Protein AF-A0A2M7G3C9-F1 (afdb_monomer_lite)

Organism: NCBI:txid2014261

Structure (mmCIF, N/CA/C/O backbone):
data_AF-A0A2M7G3C9-F1
#
_entry.id   AF-A0A2M7G3C9-F1
#
loop_
_atom_site.group_PDB
_atom_site.id
_atom_site.type_symbol
_atom_site.label_atom_id
_atom_site.label_alt_id
_atom_site.label_comp_id
_atom_site.label_asym_id
_atom_site.label_entity_id
_atom_site.label_seq_id
_atom_site.pdbx_PDB_ins_code
_atom_site.Cartn_x
_atom_site.Cartn_y
_atom_site.Cartn_z
_atom_site.occupancy
_atom_site.B_iso_or_equiv
_atom_site.auth_seq_id
_atom_site.auth_comp_id
_atom_site.auth_asym_id
_atom_site.auth_atom_id
_atom_site.pdbx_PDB_model_num
ATOM 1 N N . MET A 1 1 ? -23.047 45.038 10.889 1.00 50.91 1 MET A N 1
ATOM 2 C CA . MET A 1 1 ? -22.046 44.069 11.397 1.00 50.91 1 MET A CA 1
ATOM 3 C C . MET A 1 1 ? -22.595 42.627 11.400 1.00 50.91 1 MET A C 1
ATOM 5 O O . MET A 1 1 ? -22.766 42.050 12.459 1.00 50.91 1 MET A O 1
ATOM 9 N N . LYS A 1 2 ? -22.899 42.027 10.232 1.00 55.53 2 LYS A N 1
ATOM 10 C CA . LYS A 1 2 ? -23.468 40.653 10.129 1.00 55.53 2 LYS A CA 1
ATOM 11 C C . LYS A 1 2 ? -22.644 39.675 9.264 1.00 55.53 2 LYS A C 1
ATOM 13 O O . LYS A 1 2 ? -23.063 38.545 9.064 1.00 55.53 2 LYS A O 1
ATOM 18 N N . ARG A 1 3 ? -21.483 40.092 8.736 1.00 57.25 3 ARG A N 1
ATOM 19 C CA . ARG A 1 3 ? -20.670 39.286 7.793 1.00 57.25 3 ARG A CA 1
ATOM 20 C C . ARG A 1 3 ? -19.604 38.404 8.461 1.00 57.25 3 ARG A C 1
ATOM 22 O O . ARG A 1 3 ? -19.104 37.483 7.830 1.00 57.25 3 ARG A O 1
ATOM 29 N N . LEU A 1 4 ? -19.295 38.659 9.733 1.00 57.72 4 LEU A N 1
ATOM 30 C CA . LEU A 1 4 ? -18.281 37.929 10.498 1.00 57.72 4 LEU A CA 1
ATOM 31 C C . LEU A 1 4 ? -18.570 36.417 10.670 1.00 57.72 4 LEU A C 1
ATOM 33 O O . LEU A 1 4 ? -17.645 35.637 10.460 1.00 57.72 4 LEU A O 1
ATOM 37 N N . PRO A 1 5 ? -19.810 35.957 10.956 1.00 63.72 5 PRO A N 1
ATOM 38 C CA . PRO A 1 5 ? -20.069 34.520 11.087 1.00 63.72 5 PRO A CA 1
ATOM 39 C C . PRO A 1 5 ? -19.996 33.783 9.743 1.00 63.72 5 PRO A C 1
ATOM 41 O O . PRO A 1 5 ? -19.614 32.619 9.707 1.00 63.72 5 PRO A O 1
ATOM 44 N N . PHE A 1 6 ? -20.300 34.460 8.630 1.00 66.81 6 PHE A N 1
ATOM 45 C CA . PHE A 1 6 ? -20.267 33.847 7.301 1.00 66.81 6 PHE A CA 1
ATOM 46 C C . PHE A 1 6 ? -18.835 33.530 6.857 1.00 66.81 6 PHE A C 1
ATOM 48 O O . PHE A 1 6 ? -18.586 32.458 6.322 1.00 66.81 6 PHE A O 1
ATOM 55 N N . ILE A 1 7 ? -17.883 34.427 7.140 1.00 72.75 7 ILE A N 1
ATOM 56 C CA . ILE A 1 7 ? -16.461 34.214 6.830 1.00 72.75 7 ILE A CA 1
ATOM 57 C C . ILE A 1 7 ? -15.900 33.048 7.650 1.00 72.75 7 ILE A C 1
ATOM 59 O O . ILE A 1 7 ? -15.191 32.217 7.097 1.00 72.75 7 ILE A O 1
ATOM 63 N N . ILE A 1 8 ? -16.257 32.945 8.935 1.00 74.06 8 ILE A N 1
ATOM 64 C CA . ILE A 1 8 ? -15.802 31.850 9.805 1.00 74.06 8 ILE A CA 1
ATOM 65 C C . ILE A 1 8 ? -16.339 30.509 9.304 1.00 74.06 8 ILE A C 1
ATOM 67 O O . ILE A 1 8 ? -15.555 29.587 9.125 1.00 74.06 8 ILE A O 1
ATOM 71 N N . VAL A 1 9 ? -17.639 30.414 8.999 1.00 72.06 9 VAL A N 1
ATOM 72 C CA . VAL A 1 9 ? -18.236 29.181 8.459 1.00 72.06 9 VAL A CA 1
ATOM 73 C C . VAL A 1 9 ? -17.587 28.790 7.131 1.00 72.06 9 VAL A C 1
ATOM 75 O O . VAL A 1 9 ? -17.222 27.629 6.969 1.00 72.06 9 VAL A O 1
ATOM 78 N N . LEU A 1 10 ? -17.367 29.751 6.223 1.00 69.81 10 LEU A N 1
ATOM 79 C CA . LEU A 1 10 ? -16.708 29.495 4.940 1.00 69.81 10 LEU A CA 1
ATOM 80 C C . LEU A 1 10 ? -15.278 28.970 5.140 1.00 69.81 10 LEU A C 1
ATOM 82 O O . LEU A 1 10 ? -14.883 27.987 4.516 1.00 69.81 10 LEU A O 1
ATOM 86 N N . PHE A 1 11 ? -14.523 29.587 6.052 1.00 68.31 11 PHE A N 1
ATOM 87 C CA . PHE A 1 11 ? -13.148 29.204 6.370 1.00 68.31 11 PHE A CA 1
ATOM 88 C C . PHE A 1 11 ? -13.084 27.821 7.030 1.00 68.31 11 PHE A C 1
ATOM 90 O O . PHE A 1 11 ? -12.247 27.001 6.662 1.00 68.31 11 PHE A O 1
ATOM 97 N N . SER A 1 12 ? -14.019 27.511 7.934 1.00 62.47 12 SER A N 1
ATOM 98 C CA . SER A 1 12 ? -14.162 26.180 8.528 1.00 62.47 12 SER A CA 1
ATOM 99 C C . SER A 1 12 ? -14.488 25.126 7.471 1.00 62.47 12 SER A C 1
ATOM 101 O O . SER A 1 12 ? -13.833 24.090 7.436 1.00 62.47 12 SER A O 1
ATOM 103 N N . THR A 1 13 ? -15.427 25.390 6.555 1.00 62.78 13 THR A N 1
ATOM 104 C CA . THR A 1 13 ? -15.730 24.461 5.453 1.00 62.78 13 THR A CA 1
ATOM 105 C C . THR A 1 13 ? -14.560 24.290 4.487 1.00 62.78 13 THR A C 1
ATOM 107 O O . THR A 1 13 ? -14.349 23.188 3.990 1.00 62.78 13 THR A O 1
ATOM 110 N N . PHE A 1 14 ? -13.756 25.331 4.258 1.00 63.06 14 PHE A N 1
ATOM 111 C CA . PHE A 1 14 ? -12.581 25.263 3.387 1.00 63.06 14 PHE A CA 1
ATOM 112 C C . PHE A 1 14 ? -11.444 24.448 4.032 1.00 63.06 14 PHE A C 1
ATOM 114 O O . PHE A 1 14 ? -10.836 23.601 3.385 1.00 63.06 14 PHE A O 1
ATOM 121 N N . LEU A 1 15 ? -11.220 24.619 5.339 1.00 61.62 15 LEU A N 1
ATOM 122 C CA . LEU A 1 15 ? -10.234 23.845 6.102 1.00 61.62 15 LEU A CA 1
ATOM 123 C C . LEU A 1 15 ? -10.635 22.369 6.259 1.00 61.62 15 LEU A C 1
ATOM 125 O O . LEU A 1 15 ? -9.796 21.485 6.107 1.00 61.62 15 LEU A O 1
ATOM 129 N N . LEU A 1 16 ? -11.914 22.086 6.527 1.00 58.03 16 LEU A N 1
ATOM 130 C CA . LEU A 1 16 ? -12.423 20.715 6.677 1.00 58.03 16 LEU A CA 1
ATOM 131 C C . LEU A 1 16 ? -12.508 19.958 5.343 1.00 58.03 16 LEU A C 1
ATOM 133 O O . LEU A 1 16 ? -12.344 18.738 5.326 1.00 58.03 16 LEU A O 1
ATOM 137 N N . SER A 1 17 ? -12.733 20.653 4.225 1.00 57.38 17 SER A N 1
ATOM 138 C CA . SER A 1 17 ? -12.782 20.014 2.903 1.00 57.38 17 SER A CA 1
ATOM 139 C C . SER A 1 17 ? -11.394 19.638 2.377 1.00 57.38 17 SER A C 1
ATOM 141 O O . SER A 1 17 ? -11.264 18.590 1.744 1.00 57.38 17 SER A O 1
ATOM 143 N N . G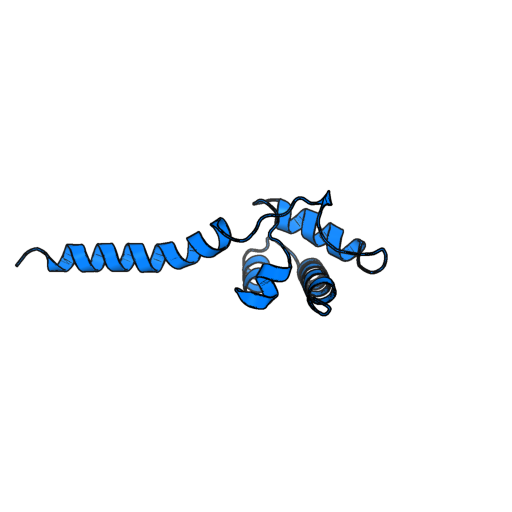LY A 1 18 ? -10.346 20.401 2.715 1.00 55.34 18 GLY A N 1
ATOM 144 C CA . GLY A 1 18 ? -8.966 20.112 2.304 1.00 55.34 18 GLY A CA 1
ATOM 145 C C . GLY A 1 18 ? -8.500 18.688 2.639 1.00 55.34 18 GLY A C 1
ATOM 146 O O . GLY A 1 18 ? -7.938 18.017 1.781 1.00 55.34 18 GLY A O 1
ATOM 147 N N . CYS A 1 19 ? -8.818 18.174 3.833 1.00 57.47 19 CYS A N 1
ATOM 148 C CA . CYS A 1 19 ? -8.370 16.843 4.273 1.00 57.47 19 CYS A CA 1
ATOM 149 C C . CYS A 1 19 ? -9.068 15.664 3.571 1.00 57.47 19 CYS A C 1
ATOM 151 O O . CYS A 1 19 ? -8.490 14.581 3.476 1.00 57.47 19 CYS A O 1
ATOM 153 N N . LEU A 1 20 ? -10.307 15.835 3.099 1.00 61.09 20 LEU A N 1
ATOM 154 C CA . LEU A 1 20 ? -11.049 14.776 2.398 1.00 61.09 20 LEU A CA 1
ATOM 155 C C . LEU A 1 20 ? -10.811 14.817 0.883 1.00 61.09 20 LEU A C 1
ATOM 157 O O . LEU A 1 20 ? -10.762 13.767 0.238 1.00 61.09 20 LEU A O 1
ATOM 161 N N . LEU A 1 21 ? -10.607 16.012 0.320 1.00 67.88 21 LEU A N 1
ATOM 162 C CA . LEU A 1 21 ? -10.370 16.201 -1.112 1.00 67.88 21 LEU A CA 1
ATOM 163 C C . LEU A 1 21 ? -9.052 15.567 -1.567 1.00 67.88 21 LEU A C 1
ATOM 165 O O . LEU A 1 21 ? -9.002 15.006 -2.658 1.00 67.88 21 LEU A O 1
ATOM 169 N N . THR A 1 22 ? -8.010 15.577 -0.732 1.00 69.50 22 THR A N 1
ATOM 170 C CA . THR A 1 22 ? -6.694 15.012 -1.076 1.00 69.50 22 THR A CA 1
ATOM 171 C C . THR A 1 22 ? -6.769 13.536 -1.473 1.00 69.50 22 THR A C 1
ATOM 173 O O . THR A 1 22 ? -6.201 13.141 -2.487 1.00 69.50 22 THR A O 1
ATOM 176 N N . TYR A 1 23 ? -7.522 12.716 -0.736 1.00 71.75 23 TYR A N 1
ATOM 177 C CA . TYR A 1 23 ? -7.677 11.294 -1.064 1.00 71.75 23 TYR A CA 1
ATOM 178 C C . TYR A 1 23 ? -8.649 11.061 -2.216 1.00 71.75 23 TYR A C 1
ATOM 180 O O . TYR A 1 23 ? -8.461 10.132 -3.004 1.00 71.75 23 TYR A O 1
ATOM 188 N N . PHE A 1 24 ? -9.665 11.919 -2.349 1.00 76.25 24 PHE A N 1
ATOM 189 C CA . PHE A 1 24 ? -10.582 11.876 -3.483 1.00 76.25 24 PHE A CA 1
ATOM 190 C C . PHE A 1 24 ? -9.831 12.124 -4.800 1.00 76.25 24 PHE A C 1
ATOM 192 O O . PHE A 1 24 ? -9.937 11.307 -5.715 1.00 76.25 24 PHE A O 1
ATOM 199 N N . PHE A 1 25 ? -8.974 13.148 -4.847 1.00 81.56 25 PHE A N 1
ATOM 200 C CA . PHE A 1 25 ? -8.161 13.510 -6.014 1.00 81.56 25 PHE A CA 1
ATOM 201 C C . PHE A 1 25 ? -6.829 12.766 -6.143 1.00 81.56 25 PHE A C 1
ATOM 203 O O . PHE A 1 25 ? -6.132 12.962 -7.136 1.00 81.56 25 PHE A O 1
ATOM 210 N N . ALA A 1 26 ? -6.470 11.896 -5.194 1.00 88.00 26 ALA A N 1
ATOM 211 C CA . ALA A 1 26 ? -5.284 11.058 -5.343 1.00 88.00 26 ALA A CA 1
ATOM 212 C C . ALA A 1 26 ? -5.350 10.267 -6.671 1.00 88.00 26 ALA A C 1
ATOM 214 O O . ALA A 1 26 ? -6.434 9.786 -7.029 1.00 88.00 26 ALA A O 1
ATOM 215 N N . PRO A 1 27 ? -4.236 10.114 -7.406 1.00 92.00 27 PRO A N 1
ATOM 216 C CA . PRO A 1 27 ? -4.221 9.402 -8.676 1.00 92.00 27 PRO A CA 1
ATOM 217 C C . PRO A 1 27 ? -4.700 7.971 -8.455 1.00 92.00 27 PRO A C 1
ATOM 219 O O . PRO A 1 27 ? -4.223 7.277 -7.557 1.00 92.00 27 PRO A O 1
ATOM 222 N N . LYS A 1 28 ? -5.692 7.553 -9.240 1.00 94.06 28 LYS A N 1
ATOM 223 C CA . LYS A 1 28 ? -6.279 6.219 -9.139 1.00 94.06 28 LYS A CA 1
ATOM 224 C C . LYS A 1 28 ? -5.634 5.289 -10.152 1.00 94.06 28 LYS A C 1
ATOM 226 O O . LYS A 1 28 ? -5.311 5.711 -11.258 1.00 94.06 28 LYS A O 1
ATOM 231 N N . ILE A 1 29 ? -5.479 4.029 -9.775 1.00 95.62 29 ILE A N 1
ATOM 232 C CA . ILE A 1 29 ? -4.842 3.003 -10.598 1.00 95.62 29 ILE A CA 1
ATOM 233 C C . ILE A 1 29 ? -5.692 1.733 -10.595 1.00 95.62 29 ILE A C 1
ATOM 235 O O . ILE A 1 29 ? -6.376 1.433 -9.614 1.00 95.62 29 ILE A O 1
ATOM 239 N N . ARG A 1 30 ? -5.704 0.985 -11.701 1.00 96.31 30 ARG A N 1
ATOM 240 C CA . ARG A 1 30 ? -6.366 -0.327 -11.733 1.00 96.31 30 ARG A CA 1
ATOM 241 C C . ARG A 1 30 ? -5.416 -1.368 -11.157 1.00 96.31 30 ARG A C 1
ATOM 243 O O . ARG A 1 30 ? -4.204 -1.247 -11.285 1.00 96.31 30 ARG A O 1
ATOM 250 N N . ALA A 1 31 ? -5.963 -2.443 -10.595 1.00 95.56 31 ALA A N 1
ATOM 251 C CA . ALA A 1 31 ? -5.150 -3.532 -10.048 1.00 95.56 31 ALA A CA 1
ATOM 252 C C . ALA A 1 31 ? -4.176 -4.145 -11.078 1.00 95.56 31 ALA A C 1
ATOM 254 O O . ALA A 1 31 ? -3.069 -4.532 -10.715 1.00 95.56 31 ALA A O 1
ATOM 255 N N . ALA A 1 32 ? -4.575 -4.196 -12.356 1.00 95.31 32 ALA A N 1
ATOM 256 C CA . ALA A 1 32 ? -3.749 -4.708 -13.452 1.00 95.31 32 ALA A CA 1
ATOM 257 C C . ALA A 1 32 ? -2.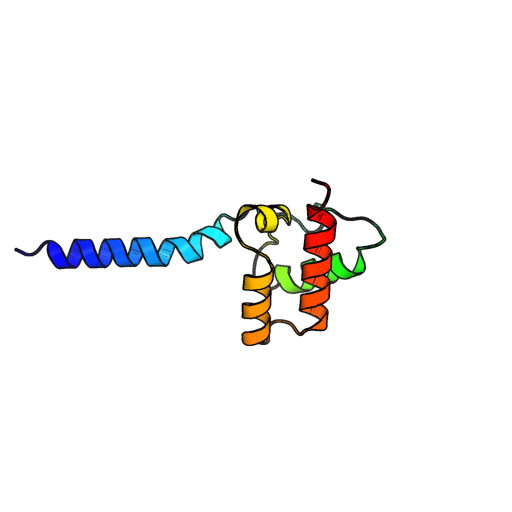539 -3.815 -13.778 1.00 95.31 32 ALA A C 1
ATOM 259 O O . ALA A 1 32 ? -1.523 -4.326 -14.234 1.00 95.31 32 ALA A O 1
ATOM 260 N N . ASP A 1 33 ? -2.641 -2.512 -13.503 1.00 96.62 33 ASP A N 1
ATOM 261 C CA . ASP A 1 33 ? -1.624 -1.516 -13.853 1.00 96.62 33 ASP A CA 1
ATOM 262 C C . ASP A 1 33 ? -0.660 -1.237 -12.685 1.00 96.62 33 ASP A C 1
ATOM 264 O O . ASP A 1 33 ? 0.286 -0.467 -12.822 1.00 96.62 33 ASP A O 1
ATOM 268 N N . LEU A 1 34 ? -0.897 -1.843 -11.515 1.00 95.81 34 LEU A N 1
ATOM 269 C CA . LEU A 1 34 ? -0.044 -1.667 -10.343 1.00 95.81 34 LEU A CA 1
ATOM 270 C C . LEU A 1 34 ? 1.378 -2.194 -10.606 1.00 95.81 34 LEU A C 1
ATOM 272 O O . LEU A 1 34 ? 1.520 -3.356 -11.013 1.00 95.81 34 LEU A O 1
ATOM 276 N N . PRO A 1 35 ? 2.427 -1.410 -10.292 1.00 95.31 35 PRO A N 1
ATOM 277 C CA . PRO A 1 35 ? 3.804 -1.847 -10.465 1.00 95.31 35 PRO A CA 1
ATOM 278 C C . PRO A 1 35 ? 4.115 -3.038 -9.557 1.00 95.31 35 PRO A C 1
ATOM 280 O O . PRO A 1 35 ? 3.505 -3.220 -8.497 1.00 95.31 35 PRO A O 1
ATOM 283 N N . GLY A 1 36 ? 5.061 -3.863 -9.987 1.00 92.88 36 GLY A N 1
ATOM 284 C CA . GLY A 1 36 ? 5.608 -4.946 -9.185 1.00 92.88 36 GLY A CA 1
ATOM 285 C C . GLY A 1 36 ? 6.221 -6.061 -10.018 1.00 92.88 36 GLY A C 1
ATOM 286 O O . GLY A 1 36 ? 6.092 -6.092 -11.239 1.00 92.88 36 GLY A O 1
ATOM 287 N N . ASN A 1 37 ? 6.900 -6.971 -9.332 1.00 93.69 37 ASN A N 1
ATOM 288 C CA . ASN A 1 37 ? 7.490 -8.180 -9.893 1.00 93.69 37 ASN A CA 1
ATOM 289 C C . ASN A 1 37 ? 7.165 -9.373 -8.973 1.00 93.69 37 ASN A C 1
ATOM 291 O O . ASN A 1 37 ? 6.491 -9.212 -7.952 1.00 93.69 37 ASN A O 1
ATOM 295 N N . GLU A 1 38 ? 7.651 -10.565 -9.318 1.00 94.75 38 GLU A N 1
ATOM 296 C CA . GLU A 1 38 ? 7.352 -11.791 -8.568 1.00 94.75 38 GLU A CA 1
ATOM 297 C C . GLU A 1 38 ? 7.758 -11.737 -7.086 1.00 94.75 38 GLU A C 1
ATOM 299 O O . GLU A 1 38 ? 7.093 -12.365 -6.262 1.00 94.75 38 GLU A O 1
ATOM 304 N N . SER A 1 39 ? 8.797 -10.977 -6.714 1.00 95.62 39 SER A N 1
ATOM 305 C CA . SER A 1 39 ? 9.298 -10.955 -5.333 1.00 95.62 39 SER A CA 1
ATOM 306 C C . SER A 1 39 ? 8.397 -10.194 -4.359 1.00 95.62 39 SER A C 1
ATOM 308 O O . SER A 1 39 ? 8.466 -10.460 -3.163 1.00 95.62 39 SER A O 1
ATOM 310 N N . ILE A 1 40 ? 7.537 -9.299 -4.860 1.00 96.50 40 ILE A N 1
ATOM 311 C CA . ILE A 1 40 ? 6.614 -8.474 -4.054 1.00 96.50 40 ILE A CA 1
ATOM 312 C C . ILE A 1 40 ? 5.136 -8.729 -4.378 1.00 96.50 40 ILE A C 1
ATOM 314 O O . ILE A 1 40 ? 4.242 -7.974 -3.986 1.00 96.50 40 ILE A O 1
ATOM 318 N N . GLU A 1 41 ? 4.853 -9.793 -5.130 1.00 96.56 41 GLU A N 1
ATOM 319 C CA . GLU A 1 41 ? 3.503 -10.116 -5.596 1.00 96.56 41 GLU A CA 1
ATOM 320 C C . GLU A 1 41 ? 2.559 -10.461 -4.432 1.00 96.56 41 GLU A C 1
ATOM 322 O O . GLU A 1 41 ? 1.356 -10.189 -4.486 1.00 96.56 41 GLU A O 1
ATOM 327 N N . LYS A 1 42 ? 3.088 -11.036 -3.346 1.00 97.56 42 LYS A N 1
ATOM 328 C CA . LYS A 1 42 ? 2.297 -11.354 -2.152 1.00 97.56 42 LYS A CA 1
ATOM 329 C C . LYS A 1 42 ? 1.802 -10.075 -1.475 1.00 97.56 42 LYS A C 1
ATOM 331 O O . LYS A 1 42 ? 0.619 -9.960 -1.160 1.00 97.56 42 LYS A O 1
ATOM 336 N N . GLU A 1 43 ? 2.686 -9.109 -1.290 1.00 98.31 43 GLU A N 1
ATOM 337 C CA . GLU A 1 43 ? 2.418 -7.820 -0.668 1.00 98.31 43 GLU A CA 1
ATOM 338 C C . GLU A 1 43 ? 1.488 -6.976 -1.552 1.00 98.31 43 GLU A C 1
ATOM 340 O O . GLU A 1 43 ? 0.501 -6.417 -1.064 1.00 98.31 43 GLU A O 1
ATOM 345 N N . LYS A 1 44 ? 1.711 -6.990 -2.875 1.00 97.81 44 LYS A N 1
ATOM 346 C CA . LYS A 1 44 ? 0.820 -6.377 -3.873 1.00 97.81 44 LYS A CA 1
ATOM 347 C C . LYS A 1 44 ? -0.611 -6.908 -3.769 1.00 97.81 44 LYS A C 1
ATOM 349 O O . LYS A 1 44 ? -1.563 -6.127 -3.806 1.00 97.81 44 LYS A O 1
ATOM 354 N N . LYS A 1 45 ? -0.793 -8.223 -3.601 1.00 97.88 45 LYS A N 1
ATOM 355 C CA . LYS A 1 45 ? -2.126 -8.823 -3.415 1.00 97.88 45 LYS A CA 1
ATOM 356 C C . LYS A 1 45 ? -2.811 -8.330 -2.146 1.00 97.88 45 LYS A C 1
ATOM 358 O O . LYS A 1 45 ? -4.000 -8.020 -2.201 1.00 97.88 45 LYS A O 1
ATOM 363 N N . VAL A 1 46 ? -2.082 -8.206 -1.034 1.00 97.88 46 VAL A N 1
ATOM 364 C CA . VAL A 1 46 ? -2.632 -7.641 0.211 1.00 97.88 46 VAL A CA 1
ATOM 365 C C . VAL A 1 46 ? -3.054 -6.187 -0.001 1.00 97.88 46 VAL A C 1
ATOM 367 O O . VAL A 1 46 ? -4.160 -5.815 0.394 1.00 97.88 46 VAL A O 1
ATOM 370 N N . TYR A 1 47 ? -2.233 -5.388 -0.690 1.00 97.06 47 TYR A N 1
ATOM 371 C CA . TYR A 1 47 ? -2.577 -4.011 -1.045 1.00 97.06 47 TYR A CA 1
ATOM 372 C C . TYR A 1 47 ? -3.872 -3.933 -1.862 1.00 97.06 47 TYR A C 1
ATOM 374 O O . TYR A 1 47 ? -4.801 -3.225 -1.474 1.00 97.06 47 TYR A O 1
ATOM 382 N N . ILE A 1 48 ? -3.983 -4.714 -2.941 1.00 97.00 48 ILE A N 1
ATOM 383 C CA . ILE A 1 48 ? -5.195 -4.771 -3.772 1.00 97.00 48 ILE A CA 1
ATOM 384 C C . ILE A 1 48 ? -6.406 -5.175 -2.929 1.00 97.00 48 ILE A C 1
ATOM 386 O O . ILE A 1 48 ? -7.443 -4.511 -2.967 1.00 97.00 48 ILE A O 1
ATOM 390 N N . GLN A 1 49 ? -6.272 -6.255 -2.157 1.00 96.31 49 GLN A N 1
ATOM 391 C CA . GLN A 1 49 ? -7.379 -6.833 -1.411 1.00 96.31 49 GLN A CA 1
ATOM 392 C C . GLN A 1 49 ? -7.868 -5.920 -0.295 1.00 96.31 49 GLN A C 1
ATOM 394 O O . GLN A 1 49 ? -9.064 -5.937 -0.042 1.00 96.31 49 GLN A O 1
ATOM 399 N N . ARG A 1 50 ? -6.989 -5.173 0.386 1.00 94.56 50 ARG A N 1
ATOM 400 C CA . ARG A 1 50 ? -7.353 -4.332 1.538 1.00 94.56 50 ARG A CA 1
ATOM 401 C C . ARG A 1 50 ? -7.643 -2.889 1.149 1.00 94.56 50 ARG A C 1
ATOM 403 O O . ARG A 1 50 ? -8.687 -2.363 1.523 1.00 94.56 50 ARG A O 1
ATOM 410 N N . CYS A 1 51 ? -6.787 -2.258 0.352 1.00 92.25 51 CYS A N 1
ATOM 411 C CA . CYS A 1 51 ? -6.997 -0.870 -0.064 1.00 92.25 51 CYS A CA 1
ATOM 412 C C . CYS A 1 51 ? -8.078 -0.737 -1.148 1.00 92.25 51 CYS A C 1
ATOM 414 O O . CYS A 1 51 ? -8.663 0.331 -1.288 1.00 92.25 51 CYS A O 1
ATOM 416 N N . GLY A 1 52 ? -8.390 -1.813 -1.880 1.00 91.50 52 GLY A N 1
ATOM 417 C CA . GLY A 1 52 ? -9.452 -1.834 -2.890 1.00 91.50 52 GLY A CA 1
ATOM 418 C C . GLY A 1 52 ? -10.868 -2.086 -2.354 1.00 91.50 52 GLY A C 1
ATOM 419 O O . GLY A 1 52 ? -11.811 -2.046 -3.138 1.00 91.50 52 GLY A O 1
ATOM 420 N N . GLN A 1 53 ? -11.054 -2.361 -1.052 1.00 90.12 53 GLN A N 1
ATOM 421 C CA . GLN A 1 53 ? -12.383 -2.706 -0.501 1.00 90.12 53 GLN A CA 1
ATOM 422 C C . GLN A 1 53 ? -13.312 -1.501 -0.387 1.00 90.12 53 GLN A C 1
ATOM 424 O O . GLN A 1 53 ? -14.522 -1.628 -0.550 1.00 90.12 53 GLN A O 1
ATOM 429 N N . CYS A 1 54 ? -12.743 -0.340 -0.067 1.00 81.94 54 CYS A N 1
ATOM 430 C CA . CYS A 1 54 ? -13.507 0.847 0.311 1.00 81.94 54 CYS A CA 1
ATOM 431 C C . CYS A 1 54 ? -13.470 1.940 -0.761 1.00 81.94 54 CYS A C 1
ATOM 433 O O . CYS A 1 54 ? -14.330 2.818 -0.779 1.00 81.94 54 CYS A O 1
ATOM 435 N N . HIS A 1 55 ? -12.463 1.925 -1.633 1.00 85.75 55 HIS A N 1
ATOM 436 C CA . HIS A 1 55 ? -12.259 2.929 -2.667 1.00 85.75 55 HIS A CA 1
ATOM 437 C C . HIS A 1 55 ? -11.418 2.362 -3.816 1.00 85.75 55 HIS A C 1
ATOM 439 O O . HIS A 1 55 ? -10.812 1.298 -3.706 1.00 85.75 55 HIS A O 1
ATOM 445 N N . LEU A 1 56 ? -11.350 3.103 -4.924 1.00 90.62 56 LEU A N 1
ATOM 446 C CA . LEU A 1 56 ? -10.400 2.814 -5.999 1.00 90.62 56 LEU A CA 1
ATOM 447 C C . LEU A 1 56 ? -8.962 2.863 -5.467 1.00 90.62 56 LEU A C 1
ATOM 449 O O . LEU A 1 56 ? -8.639 3.719 -4.640 1.00 90.62 56 LEU A O 1
ATOM 453 N N . LEU A 1 57 ? -8.099 1.977 -5.964 1.00 94.25 57 LEU A N 1
ATOM 454 C CA . LEU A 1 57 ? -6.694 1.924 -5.559 1.00 94.25 57 LEU A CA 1
ATOM 455 C C . LEU A 1 57 ? -5.993 3.237 -5.908 1.00 94.25 57 LEU A C 1
ATOM 457 O O . LEU A 1 57 ? -6.261 3.836 -6.951 1.00 94.25 57 LEU A O 1
ATOM 461 N N . ILE A 1 58 ? -5.108 3.681 -5.023 1.00 93.81 58 ILE A N 1
ATOM 462 C CA . ILE A 1 58 ? -4.318 4.899 -5.197 1.00 93.81 58 ILE A CA 1
ATOM 463 C C . ILE A 1 58 ? -2.954 4.497 -5.769 1.00 93.81 58 ILE A C 1
ATOM 465 O O . ILE A 1 58 ? -2.387 3.489 -5.360 1.00 93.81 58 ILE A O 1
ATOM 469 N N . ALA A 1 59 ? -2.421 5.250 -6.728 1.00 94.81 59 ALA A N 1
ATOM 470 C CA . ALA A 1 59 ? -1.102 4.955 -7.281 1.00 94.81 59 ALA A CA 1
ATOM 471 C C . ALA A 1 59 ? -0.024 5.047 -6.175 1.00 94.81 59 ALA A C 1
ATOM 473 O O . ALA A 1 59 ? -0.013 6.050 -5.457 1.00 94.81 59 ALA A O 1
ATOM 474 N N . PRO A 1 60 ? 0.879 4.055 -6.030 1.00 93.62 60 PRO A N 1
AT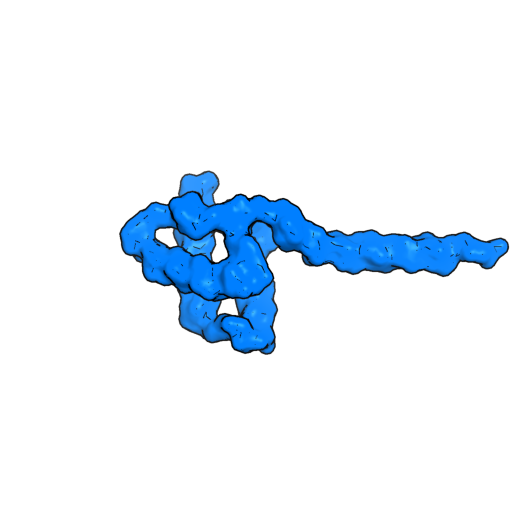OM 475 C CA . PRO A 1 60 ? 1.876 4.036 -4.956 1.00 93.62 60 PRO A CA 1
ATOM 476 C C . PRO A 1 60 ? 2.728 5.309 -4.830 1.00 93.62 60 PRO A C 1
ATOM 478 O O . PRO A 1 60 ? 2.941 5.784 -3.714 1.00 93.62 60 PRO A O 1
ATOM 481 N N . ASP A 1 61 ? 3.111 5.930 -5.950 1.00 92.56 61 ASP A N 1
ATOM 482 C CA . ASP A 1 61 ? 3.898 7.177 -5.984 1.00 92.56 61 ASP A CA 1
ATOM 483 C C . ASP A 1 61 ? 3.231 8.347 -5.257 1.00 92.56 61 ASP A C 1
ATOM 485 O O . ASP A 1 61 ? 3.900 9.257 -4.760 1.00 92.56 61 ASP A O 1
ATOM 489 N N . PHE A 1 62 ? 1.901 8.323 -5.129 1.00 91.44 62 PHE A N 1
ATOM 490 C CA . PHE A 1 62 ? 1.183 9.319 -4.345 1.00 91.44 62 PHE A CA 1
ATOM 491 C C . PHE A 1 62 ? 1.693 9.381 -2.901 1.00 91.44 62 PHE A C 1
ATOM 493 O O . PHE A 1 62 ? 1.789 10.476 -2.337 1.00 91.44 62 PHE A O 1
ATOM 500 N N . TYR A 1 63 ? 2.038 8.228 -2.319 1.00 90.25 63 TYR A N 1
ATOM 501 C CA . TYR A 1 63 ? 2.473 8.131 -0.929 1.00 90.25 63 TYR A CA 1
ATOM 502 C C . TYR A 1 63 ? 3.912 8.606 -0.703 1.00 90.25 63 TYR A C 1
ATOM 504 O O . TYR A 1 63 ? 4.273 8.948 0.420 1.0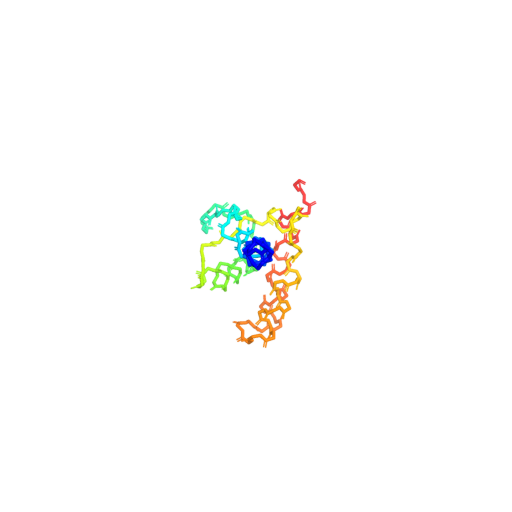0 90.25 63 TYR A O 1
ATOM 512 N N . ARG A 1 64 ? 4.720 8.698 -1.766 1.00 84.31 64 ARG A N 1
ATOM 513 C CA . ARG A 1 64 ? 6.065 9.285 -1.706 1.00 84.31 64 ARG A CA 1
ATOM 514 C C . ARG A 1 64 ? 6.020 10.807 -1.594 1.00 84.31 64 ARG A C 1
ATOM 516 O O . ARG A 1 64 ? 6.831 11.398 -0.889 1.00 84.31 64 ARG A O 1
ATOM 523 N N . HIS A 1 65 ? 5.084 11.443 -2.299 1.00 78.00 65 HIS A N 1
ATOM 524 C CA . HIS A 1 65 ? 5.101 12.895 -2.503 1.00 78.00 65 HIS A CA 1
ATOM 525 C C . HIS A 1 65 ? 4.052 13.677 -1.708 1.00 78.00 65 HIS A C 1
ATOM 527 O O . HIS A 1 65 ? 4.180 14.893 -1.603 1.00 78.00 65 HIS A O 1
ATOM 533 N N . ASN A 1 66 ? 3.018 13.021 -1.169 1.00 78.62 66 ASN A N 1
ATOM 534 C CA . ASN A 1 66 ? 1.878 13.729 -0.573 1.00 78.62 66 ASN A CA 1
ATOM 535 C C . ASN A 1 66 ? 1.604 13.327 0.875 1.00 78.62 66 ASN A C 1
ATOM 537 O O . ASN A 1 66 ? 1.669 14.158 1.776 1.00 78.62 66 ASN A O 1
ATOM 541 N N . VAL A 1 67 ? 1.261 12.059 1.099 1.00 79.38 67 VAL A N 1
ATOM 542 C CA . VAL A 1 67 ? 0.918 11.536 2.425 1.00 79.38 67 VAL A CA 1
ATOM 543 C C . VAL A 1 67 ? 1.689 10.253 2.645 1.00 79.38 67 VAL A C 1
ATOM 545 O O . VAL A 1 67 ? 1.548 9.321 1.863 1.00 79.38 67 VAL A O 1
ATOM 548 N N . THR A 1 68 ? 2.443 10.181 3.735 1.00 86.00 68 THR A N 1
ATOM 549 C CA . THR A 1 68 ? 3.157 8.962 4.106 1.00 86.00 68 THR A CA 1
ATOM 550 C C . THR A 1 68 ? 2.167 7.829 4.378 1.00 86.00 68 THR A C 1
ATOM 552 O O . THR A 1 68 ? 1.163 8.000 5.082 1.00 86.00 68 THR A O 1
ATOM 555 N N . ILE A 1 69 ? 2.427 6.657 3.796 1.00 91.00 69 ILE A N 1
ATOM 556 C CA . ILE A 1 69 ? 1.548 5.487 3.915 1.00 91.00 69 ILE A CA 1
ATOM 557 C C . ILE A 1 69 ? 1.338 5.089 5.387 1.00 91.00 69 ILE A C 1
ATOM 559 O O . ILE A 1 69 ? 0.263 4.633 5.769 1.00 91.00 69 ILE A O 1
ATOM 563 N N . GLU A 1 70 ? 2.318 5.363 6.246 1.00 92.56 70 GLU A N 1
ATOM 564 C CA . GLU A 1 70 ? 2.321 5.114 7.685 1.00 92.56 70 GLU A CA 1
ATOM 565 C C . GLU A 1 70 ? 1.148 5.782 8.408 1.00 92.56 70 GLU A C 1
ATOM 567 O O . GLU A 1 70 ? 0.526 5.160 9.269 1.00 92.56 70 GLU A O 1
ATOM 572 N N . ILE A 1 71 ? 0.801 7.023 8.046 1.00 90.06 71 ILE A N 1
ATOM 573 C CA . ILE A 1 71 ? -0.318 7.747 8.673 1.00 90.06 71 ILE A CA 1
ATOM 574 C C . ILE A 1 71 ? -1.640 7.028 8.382 1.00 90.06 71 ILE A C 1
ATOM 576 O O . ILE A 1 71 ? -2.510 6.909 9.249 1.00 90.06 71 ILE A O 1
ATOM 580 N N . ILE A 1 72 ? -1.787 6.522 7.159 1.00 88.94 72 ILE A N 1
ATOM 581 C CA . ILE A 1 72 ? -2.994 5.826 6.711 1.00 88.94 72 ILE A CA 1
ATOM 582 C C . ILE A 1 72 ? -3.085 4.459 7.384 1.00 88.94 72 ILE A C 1
ATOM 584 O O . ILE A 1 72 ? -4.135 4.109 7.924 1.00 88.94 72 ILE A O 1
ATOM 588 N N . LEU A 1 73 ? -1.978 3.715 7.412 1.00 94.00 73 LEU A N 1
ATOM 589 C CA . LEU A 1 73 ? -1.911 2.408 8.058 1.00 94.00 73 LEU A CA 1
ATOM 590 C C . LEU A 1 73 ? -2.193 2.499 9.557 1.00 94.00 73 LEU A C 1
ATOM 592 O O . LEU A 1 73 ? -2.963 1.692 10.073 1.00 94.00 73 LEU A O 1
ATOM 596 N N . LEU A 1 74 ? -1.661 3.516 10.243 1.00 94.31 74 LEU A N 1
ATOM 597 C CA . LEU A 1 74 ? -1.955 3.756 11.656 1.00 94.31 74 LEU A CA 1
ATOM 598 C C . LEU A 1 74 ? -3.458 3.951 11.887 1.00 94.31 74 LEU A C 1
ATOM 600 O O . LEU A 1 74 ? -4.034 3.343 12.791 1.00 94.31 74 LEU A O 1
ATOM 604 N N . ARG A 1 75 ? -4.115 4.756 11.044 1.00 91.00 75 ARG A N 1
ATOM 605 C CA . ARG A 1 75 ? -5.566 4.957 11.120 1.00 91.00 75 ARG A CA 1
ATOM 606 C C . ARG A 1 75 ? -6.328 3.656 10.865 1.00 91.00 75 ARG A C 1
ATOM 608 O O . ARG A 1 75 ? -7.290 3.374 11.574 1.00 91.00 75 ARG A O 1
ATOM 615 N N . TYR A 1 76 ? -5.920 2.865 9.876 1.00 91.94 76 TYR A N 1
ATOM 616 C CA . TYR A 1 76 ? -6.594 1.607 9.542 1.00 91.94 76 TYR A CA 1
ATOM 617 C C . TYR A 1 76 ? -6.435 0.555 10.646 1.00 91.94 76 TYR A C 1
ATOM 619 O O . TYR A 1 76 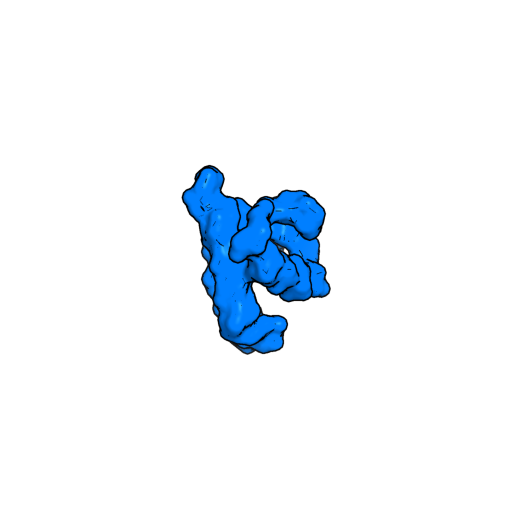? -7.406 -0.136 10.955 1.00 91.94 76 TYR A O 1
ATOM 627 N N . LEU A 1 77 ? -5.269 0.491 11.294 1.00 95.88 77 LEU A N 1
ATOM 628 C CA . LEU A 1 77 ? -5.030 -0.343 12.476 1.00 95.88 77 LEU A CA 1
ATOM 629 C C . LEU A 1 77 ? -5.923 0.077 13.651 1.00 95.88 77 LEU A C 1
ATOM 631 O O . LEU A 1 77 ? -6.616 -0.756 14.231 1.00 95.88 77 LEU A O 1
ATOM 635 N N . GLN A 1 78 ? -5.980 1.376 13.967 1.00 95.94 78 GLN A N 1
ATOM 636 C CA . GLN A 1 78 ? -6.835 1.902 15.042 1.00 95.94 78 GLN A CA 1
ATOM 637 C C . GLN A 1 78 ? -8.322 1.615 14.804 1.00 95.94 78 GLN A C 1
ATOM 639 O O . GLN A 1 78 ? -9.072 1.362 15.746 1.00 95.94 78 GLN A O 1
ATOM 644 N N . GLN A 1 79 ? -8.745 1.633 13.540 1.00 92.88 79 GLN A N 1
ATOM 645 C CA . GLN A 1 79 ? -10.115 1.331 13.129 1.00 92.88 79 GLN A CA 1
ATOM 646 C C . GLN A 1 79 ? -10.377 -0.167 12.920 1.00 92.88 79 GLN A C 1
ATOM 648 O O . GLN A 1 79 ? -11.497 -0.532 12.568 1.00 92.88 79 GLN A O 1
ATOM 653 N N . LYS A 1 80 ? -9.382 -1.036 13.154 1.00 94.75 80 LYS A N 1
ATOM 654 C CA . LYS A 1 80 ? -9.469 -2.494 12.965 1.00 94.75 80 LYS A CA 1
ATOM 655 C C . LYS A 1 80 ? -9.902 -2.902 11.548 1.00 94.75 80 LYS A C 1
ATOM 657 O O . LYS A 1 80 ? -10.564 -3.921 11.369 1.00 94.75 80 LYS A O 1
ATOM 662 N N . ILE A 1 81 ? -9.538 -2.099 10.546 1.00 92.50 81 ILE A N 1
ATOM 663 C CA . ILE A 1 81 ? -9.782 -2.387 9.122 1.00 92.50 81 ILE A CA 1
ATOM 664 C C . ILE A 1 81 ? -8.767 -3.417 8.609 1.00 92.50 81 ILE A C 1
ATOM 666 O O . ILE A 1 81 ? -9.105 -4.276 7.796 1.00 92.50 81 ILE A O 1
ATOM 670 N N . ILE A 1 82 ? -7.533 -3.328 9.107 1.00 96.00 82 ILE A N 1
ATOM 671 C CA . ILE A 1 82 ? -6.424 -4.244 8.824 1.00 96.00 82 ILE A CA 1
ATOM 672 C C . ILE A 1 82 ? -5.756 -4.671 10.134 1.00 96.00 82 ILE A C 1
ATOM 674 O O . ILE A 1 82 ? -5.910 -3.998 11.158 1.00 96.00 82 ILE A O 1
ATOM 678 N N . ASN A 1 83 ? -4.993 -5.760 10.096 1.00 97.88 83 ASN A N 1
ATOM 679 C CA . ASN A 1 83 ? -4.104 -6.180 11.185 1.00 97.88 83 ASN A CA 1
ATOM 680 C C . ASN A 1 83 ? -2.637 -5.758 10.941 1.00 97.88 83 ASN A C 1
ATOM 682 O O . ASN A 1 83 ? -2.310 -5.139 9.927 1.00 97.88 83 ASN A O 1
ATOM 686 N N . GLU A 1 84 ? -1.746 -6.069 11.889 1.00 97.94 84 GLU A N 1
ATOM 687 C CA . GLU A 1 84 ? -0.330 -5.674 11.829 1.00 97.94 84 GLU A CA 1
ATOM 688 C C . GLU A 1 84 ? 0.442 -6.315 10.667 1.00 97.94 84 GLU A C 1
ATOM 690 O O . GLU A 1 84 ? 1.268 -5.644 10.043 1.00 97.94 84 GLU A O 1
ATOM 695 N N . ASP A 1 85 ? 0.166 -7.580 10.345 1.00 98.19 85 ASP A N 1
ATOM 696 C CA . ASP A 1 85 ? 0.818 -8.288 9.236 1.00 98.19 85 ASP A CA 1
ATOM 697 C C 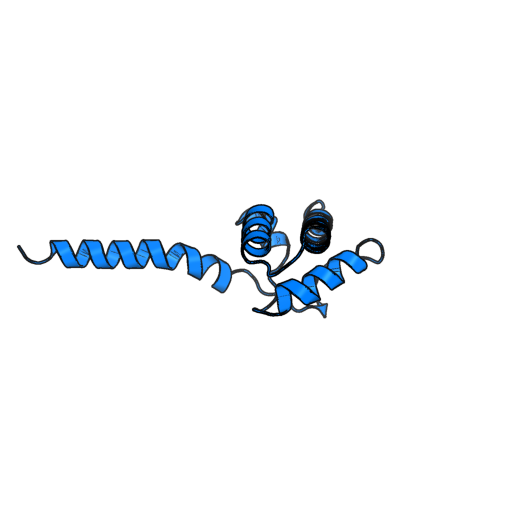. ASP A 1 85 ? 0.398 -7.703 7.885 1.00 98.19 85 ASP A C 1
ATOM 699 O O . ASP A 1 85 ? 1.220 -7.511 6.990 1.00 98.19 85 ASP A O 1
ATOM 703 N N . GLU A 1 86 ? -0.878 -7.350 7.751 1.00 98.19 86 GLU A N 1
ATOM 704 C CA . GLU A 1 86 ? -1.418 -6.686 6.567 1.00 98.19 86 GLU A CA 1
ATOM 705 C C . GLU A 1 86 ? -0.861 -5.276 6.409 1.00 98.19 86 GLU A C 1
ATOM 707 O O . GLU A 1 86 ? -0.474 -4.887 5.309 1.00 98.19 86 GLU A O 1
ATOM 712 N N . ALA A 1 87 ? -0.774 -4.519 7.506 1.00 97.88 87 ALA A N 1
ATOM 713 C CA . ALA A 1 87 ? -0.169 -3.194 7.495 1.00 97.88 87 ALA A CA 1
ATOM 714 C C . ALA A 1 87 ? 1.304 -3.258 7.075 1.00 97.88 87 ALA A C 1
ATOM 716 O O . ALA A 1 87 ? 1.749 -2.449 6.260 1.00 97.88 87 ALA A O 1
ATOM 717 N N . ARG A 1 88 ? 2.048 -4.246 7.586 1.00 98.19 88 ARG A N 1
ATOM 718 C CA . ARG A 1 88 ? 3.438 -4.499 7.199 1.00 98.19 88 ARG A CA 1
ATOM 719 C C . ARG A 1 88 ? 3.550 -4.810 5.710 1.00 98.19 88 ARG A C 1
ATOM 721 O O . ARG A 1 88 ? 4.301 -4.129 5.025 1.00 98.19 88 ARG A O 1
ATOM 728 N N . ALA A 1 89 ? 2.757 -5.755 5.207 1.00 98.12 89 ALA A N 1
ATOM 729 C CA . ALA A 1 89 ? 2.759 -6.120 3.793 1.00 98.12 89 ALA A CA 1
ATOM 730 C C . ALA A 1 89 ? 2.433 -4.920 2.887 1.00 98.12 89 ALA A C 1
ATOM 732 O O . ALA A 1 89 ? 3.126 -4.685 1.903 1.00 98.12 89 ALA A O 1
ATOM 733 N N . ILE A 1 90 ? 1.427 -4.111 3.234 1.00 97.75 90 ILE A N 1
ATOM 734 C CA . ILE A 1 90 ? 1.084 -2.908 2.462 1.00 97.75 90 ILE A CA 1
ATOM 735 C C . ILE A 1 90 ? 2.247 -1.916 2.445 1.00 97.75 90 ILE A C 1
ATOM 737 O O . ILE A 1 90 ? 2.595 -1.405 1.383 1.00 97.75 90 ILE A O 1
ATOM 741 N N . ARG A 1 91 ? 2.849 -1.635 3.604 1.00 97.00 91 ARG A N 1
ATOM 742 C CA . ARG A 1 91 ? 3.992 -0.722 3.687 1.00 97.00 91 ARG A CA 1
ATOM 743 C C . ARG A 1 91 ? 5.153 -1.229 2.838 1.00 97.00 91 ARG A C 1
ATOM 745 O O . ARG A 1 91 ? 5.695 -0.465 2.048 1.00 97.00 91 ARG A O 1
ATOM 752 N N . ASP A 1 92 ? 5.505 -2.502 2.982 1.00 96.94 92 ASP A N 1
ATOM 753 C CA . ASP A 1 92 ? 6.638 -3.105 2.286 1.00 96.94 92 ASP A CA 1
ATOM 754 C C . ASP A 1 92 ? 6.412 -3.095 0.762 1.00 96.94 92 ASP A C 1
ATOM 756 O O . ASP A 1 92 ? 7.333 -2.761 0.019 1.00 96.94 92 ASP A O 1
ATOM 760 N N . TYR A 1 93 ? 5.175 -3.319 0.293 1.00 97.19 93 TYR A N 1
ATOM 761 C CA . TYR A 1 93 ? 4.807 -3.123 -1.114 1.00 97.19 93 TYR A CA 1
ATOM 762 C C . TYR A 1 93 ? 5.046 -1.685 -1.583 1.00 97.19 93 TYR A C 1
ATOM 764 O O . TYR A 1 93 ? 5.746 -1.474 -2.573 1.00 97.19 93 TYR A O 1
ATOM 772 N N . ILE A 1 94 ? 4.474 -0.697 -0.882 1.00 95.94 94 ILE A N 1
ATOM 773 C CA . ILE A 1 94 ? 4.575 0.716 -1.272 1.00 95.94 94 ILE A CA 1
ATOM 774 C C . ILE A 1 94 ? 6.035 1.170 -1.291 1.00 95.94 94 ILE A C 1
ATOM 776 O O . ILE A 1 94 ? 6.452 1.823 -2.243 1.00 95.94 94 ILE A O 1
ATOM 780 N N . LEU A 1 95 ? 6.832 0.798 -0.289 1.00 93.94 95 LEU A N 1
ATOM 781 C CA . LEU A 1 95 ? 8.252 1.142 -0.244 1.00 93.94 95 LEU A CA 1
ATOM 782 C C . LEU A 1 95 ? 9.031 0.481 -1.384 1.00 93.94 95 LEU A C 1
ATOM 784 O O . LEU A 1 95 ? 9.818 1.157 -2.040 1.00 93.94 95 LEU A O 1
ATOM 788 N N . ALA A 1 96 ? 8.782 -0.799 -1.667 1.00 94.88 96 ALA A N 1
ATOM 789 C CA . ALA A 1 96 ? 9.480 -1.514 -2.731 1.00 94.88 96 ALA A CA 1
ATOM 790 C C . ALA A 1 96 ? 9.250 -0.889 -4.113 1.00 94.88 96 ALA A C 1
ATOM 792 O O . ALA A 1 96 ? 10.186 -0.777 -4.897 1.00 94.88 96 ALA A O 1
ATOM 793 N N . VAL A 1 97 ? 8.024 -0.455 -4.417 1.00 94.44 97 VAL A N 1
ATOM 794 C CA . VAL A 1 97 ? 7.708 0.110 -5.741 1.00 94.44 97 VAL A CA 1
ATOM 795 C C . VAL A 1 97 ? 8.020 1.598 -5.864 1.00 94.44 97 VAL A C 1
ATOM 797 O O . VAL A 1 97 ? 8.046 2.104 -6.977 1.00 94.44 97 VAL A O 1
ATOM 800 N N . THR A 1 98 ? 8.267 2.293 -4.751 1.00 91.75 98 THR A N 1
ATOM 801 C CA . THR A 1 98 ? 8.585 3.731 -4.754 1.00 91.75 98 THR A CA 1
ATOM 802 C C . THR A 1 98 ? 10.063 4.032 -4.503 1.00 91.75 98 THR A C 1
ATOM 804 O O . THR A 1 98 ? 10.456 5.188 -4.648 1.00 91.75 98 THR A O 1
ATOM 807 N N . ALA A 1 99 ? 10.887 3.038 -4.148 1.00 81.69 99 ALA A N 1
ATOM 808 C CA . ALA A 1 99 ? 12.317 3.215 -3.872 1.00 81.69 99 ALA A CA 1
ATOM 809 C C . ALA A 1 99 ? 13.155 3.559 -5.121 1.00 81.69 99 ALA A C 1
ATOM 811 O O . ALA A 1 99 ? 14.123 4.307 -5.000 1.00 81.69 99 ALA A O 1
ATOM 812 N N . ASP A 1 100 ? 12.748 3.080 -6.302 1.00 60.09 100 ASP A N 1
ATOM 813 C CA . ASP A 1 100 ? 13.549 3.134 -7.541 1.00 60.09 100 ASP A CA 1
ATOM 814 C C . ASP A 1 100 ? 12.968 4.055 -8.639 1.00 60.09 100 ASP A C 1
ATOM 816 O O . ASP A 1 100 ? 13.432 4.028 -9.780 1.00 60.09 100 ASP A O 1
ATOM 820 N N . SER A 1 101 ? 11.935 4.850 -8.323 1.00 55.47 101 SER A N 1
ATOM 821 C CA . SER A 1 101 ? 11.259 5.766 -9.272 1.00 55.47 101 SER A CA 1
ATOM 822 C C . SER A 1 101 ? 11.772 7.207 -9.238 1.00 55.47 101 SER A C 1
ATOM 824 O O . SER A 1 101 ? 12.214 7.674 -8.155 1.00 55.47 101 SER A O 1
#

pLDDT: mean 85.53, std 14.11, range [50.91, 98.31]

Radius of gyration: 17.18 Å; chains: 1; bounding box: 37×56×29 Å

Foldseek 3Di:
DPCVVVVVVVVVCVVVVVVVVLVVPAAFDDLVRADDDPVLVVLSVLQCVQVVPPDGRGHLLCCVPPNPLVVVLVVCCVVVSDHPVSSVSPNVSSCVVNVPD

Sequence (101 aa):
MKRLPFIIVLFSTFLLSGCLLTYFFAPKIRAADLPGNESIEKEKKVYIQRCGQCHLLIAPDFYRHNVTIEIILLRYLQQKIINEDEARAIRDYILAVTADS

InterPro domains:
  IPR036909 Cytochrome c-like domain superfamily [SSF46626] (2-96)

Secondary structure (DSSP, 8-state):
--SHHHHHHHHHHHHHHHHHHHHHHSPB--GGG----GGGHHHHHHHHHHHTTTSPPBPTTHHHHTS-HHHHHHHHHHTTSS-HHHHHHHHHHHHHHHS--